Protein AF-A0A0N4XBH5-F1 (afdb_monomer_lite)

Secondary structure (DSSP, 8-state):
-EE-EEEES----EEE-TT--B-EESSTTS-SEEEE--TT--EEE--TT-B--TT---EEEES-TTS-HHHHHHHHHH-TTSEE-----TTSSB---S-HHHHHHHHTT-SEE-B-TT---EEE--HHHHHHHHTT-SEEESEEE--S---S----TT--EEE-SSTT-

pLDDT: mean 86.65, std 8.6, range [40.84, 96.25]

Radius of gyration: 18.82 Å; chains: 1; bounding box: 41×31×54 Å

Organism: Haemonchus placei (NCBI:txid6290)

Foldseek 3Di:
DEAQAAAEPDQDQEDADQPAAEFEYVDPPGAREAHEQHQNHAYYYDDLNYDYDPPDQNYAAYNHQNHDPVRLVSVCSSPVNHHRDDLDFPQAQAEEDDDLVVVLVRQFLRQEHEHHPPHAYEDEDALVSQCRNQVNHQEEEYHYDYPPYPDPDDDRPNHNYYHYNDPPD

Structure (mmCIF, N/CA/C/O backbone):
data_AF-A0A0N4XBH5-F1
#
_entry.id   AF-A0A0N4XBH5-F1
#
loop_
_atom_site.group_PDB
_atom_site.id
_atom_site.type_symbol
_atom_site.label_atom_id
_atom_site.label_alt_id
_atom_site.label_comp_id
_atom_site.label_asym_id
_atom_site.label_entity_id
_atom_site.label_seq_id
_atom_site.pdbx_PDB_ins_code
_atom_site.Cartn_x
_atom_site.Cartn_y
_atom_site.Cartn_z
_atom_site.occupancy
_atom_site.B_iso_or_equiv
_atom_site.auth_seq_id
_atom_site.auth_comp_id
_atom_site.auth_asym_id
_atom_site.auth_atom_id
_atom_site.pdbx_PDB_model_num
ATOM 1 N N . MET A 1 1 ? -19.775 2.457 18.362 1.00 87.19 1 MET A N 1
ATOM 2 C CA . MET A 1 1 ? -20.244 1.713 17.179 1.00 87.19 1 MET A CA 1
ATOM 3 C C . MET A 1 1 ? -19.940 0.236 17.369 1.00 87.19 1 MET A C 1
ATOM 5 O O . MET A 1 1 ? -18.844 -0.078 17.820 1.00 87.19 1 MET A O 1
ATOM 9 N N . GLN A 1 2 ? -20.891 -0.634 17.029 1.00 93.00 2 GLN A N 1
ATOM 10 C CA . GLN A 1 2 ? -20.674 -2.072 16.856 1.00 93.00 2 GLN A CA 1
ATOM 11 C C . GLN A 1 2 ? -20.868 -2.388 15.373 1.00 93.00 2 GLN A C 1
ATOM 13 O O . GLN A 1 2 ? -21.962 -2.174 14.855 1.00 93.00 2 GLN A O 1
ATOM 18 N N . ALA A 1 3 ? -19.812 -2.810 14.679 1.00 92.88 3 ALA A N 1
ATOM 19 C CA . ALA A 1 3 ? -19.851 -3.005 13.230 1.00 92.88 3 ALA A CA 1
ATOM 20 C C . ALA A 1 3 ? -18.786 -4.000 12.756 1.00 92.88 3 ALA A C 1
ATOM 22 O O . ALA A 1 3 ? -17.862 -4.325 13.495 1.00 92.88 3 ALA A O 1
ATOM 23 N N . CYS A 1 4 ? -18.940 -4.465 11.519 1.00 94.94 4 CYS A N 1
ATOM 24 C CA . CYS A 1 4 ? -17.918 -5.177 10.757 1.00 94.94 4 CYS A CA 1
ATOM 25 C C . CYS A 1 4 ? -17.876 -4.557 9.356 1.00 94.94 4 CYS A C 1
ATOM 27 O O . CYS A 1 4 ? -18.568 -5.009 8.444 1.00 94.94 4 CYS A O 1
ATOM 29 N N . ILE A 1 5 ? -17.152 -3.448 9.231 1.00 95.31 5 ILE A N 1
ATOM 30 C CA . ILE A 1 5 ? -17.014 -2.686 7.992 1.00 95.31 5 ILE A CA 1
ATOM 31 C C . ILE A 1 5 ? -15.974 -3.380 7.119 1.00 95.31 5 ILE A C 1
ATOM 33 O O . ILE A 1 5 ? -14.847 -3.586 7.559 1.00 95.31 5 ILE A O 1
ATOM 37 N N . LEU A 1 6 ? -16.350 -3.699 5.882 1.00 96.00 6 LEU A N 1
ATOM 38 C CA . LEU A 1 6 ? -15.468 -4.295 4.886 1.00 96.00 6 LEU A CA 1
ATOM 39 C C . LEU A 1 6 ? -15.348 -3.345 3.692 1.00 96.00 6 LEU A C 1
ATOM 41 O O . LEU A 1 6 ? -16.336 -3.086 3.006 1.00 96.00 6 LEU A O 1
ATOM 45 N N . ILE A 1 7 ? -14.145 -2.834 3.450 1.00 95.25 7 ILE A N 1
ATOM 46 C CA . ILE A 1 7 ? -13.816 -1.978 2.309 1.00 95.25 7 ILE A CA 1
ATOM 47 C C . ILE A 1 7 ? -12.711 -2.677 1.532 1.00 95.25 7 ILE A C 1
ATOM 49 O O . ILE A 1 7 ? -11.541 -2.625 1.909 1.00 95.25 7 ILE A O 1
ATOM 53 N N . THR A 1 8 ? -13.082 -3.378 0.464 1.00 93.75 8 THR A N 1
ATOM 54 C CA . THR A 1 8 ? -12.112 -4.136 -0.329 1.00 93.75 8 THR A CA 1
ATOM 55 C C . THR A 1 8 ? -12.290 -3.911 -1.812 1.00 93.75 8 THR A C 1
ATOM 57 O O . THR A 1 8 ? -13.425 -3.809 -2.274 1.00 93.75 8 THR A O 1
ATOM 60 N N . ASN A 1 9 ? -11.174 -3.841 -2.545 1.00 85.69 9 ASN A N 1
ATOM 61 C CA . ASN A 1 9 ? -11.161 -3.673 -4.003 1.00 85.69 9 ASN A CA 1
ATOM 62 C C . ASN A 1 9 ? -12.050 -2.506 -4.473 1.00 85.69 9 ASN A C 1
ATOM 64 O O . ASN A 1 9 ? -12.757 -2.616 -5.474 1.00 85.69 9 ASN A O 1
ATOM 68 N N . SER A 1 10 ? -12.082 -1.416 -3.703 1.00 88.62 10 SER A N 1
ATOM 69 C CA . SER A 1 10 ? -12.985 -0.293 -3.943 1.00 88.62 10 SER A CA 1
ATOM 70 C C . SER A 1 10 ? -12.257 0.920 -4.516 1.00 88.62 10 SER A C 1
ATOM 72 O O . SER A 1 10 ? -11.042 1.073 -4.386 1.00 88.62 10 SER A O 1
ATOM 74 N N . MET A 1 11 ? -13.042 1.824 -5.102 1.00 86.88 11 MET A N 1
ATOM 75 C CA . MET A 1 11 ? -12.580 3.125 -5.595 1.00 86.88 11 MET A CA 1
ATOM 76 C C . MET A 1 11 ? -12.664 4.221 -4.519 1.00 86.88 11 MET A C 1
ATOM 78 O O . MET A 1 11 ? -12.611 5.408 -4.838 1.00 86.88 11 MET A O 1
ATOM 82 N N . TYR A 1 12 ? -12.878 3.859 -3.248 1.00 92.69 12 TYR A N 1
ATOM 83 C CA . TYR A 1 12 ? -12.998 4.851 -2.187 1.00 92.69 12 TYR A CA 1
ATOM 84 C C . TYR A 1 12 ? -11.661 5.522 -1.902 1.00 92.69 12 TYR A C 1
ATOM 86 O O . TYR A 1 12 ? -10.627 4.874 -1.775 1.00 92.69 12 TYR A O 1
ATOM 94 N N . THR A 1 13 ? -11.719 6.839 -1.739 1.00 92.44 13 THR A N 1
ATOM 95 C CA . THR A 1 13 ? -10.554 7.665 -1.418 1.00 92.44 13 THR A CA 1
ATOM 96 C C . THR A 1 13 ? -10.434 7.952 0.072 1.00 92.44 13 THR A C 1
ATOM 98 O O . THR A 1 13 ? -9.345 8.257 0.557 1.00 92.44 13 THR A O 1
ATOM 101 N N . SER A 1 14 ? -11.530 7.818 0.828 1.00 95.75 14 SER A N 1
ATOM 102 C CA . SER A 1 14 ? -11.523 8.090 2.262 1.00 95.75 14 SER A CA 1
ATOM 103 C C . SER A 1 14 ? -12.521 7.266 3.069 1.00 95.75 14 SER A C 1
ATOM 105 O O . SER A 1 14 ? -13.681 7.147 2.675 1.00 95.75 14 SER A O 1
ATOM 107 N N . LEU A 1 15 ? -12.105 6.837 4.261 1.00 95.44 15 LEU A N 1
ATOM 108 C CA . LEU A 1 15 ? -12.982 6.473 5.374 1.00 95.44 15 LEU A CA 1
ATOM 109 C C . LEU A 1 15 ? -12.800 7.500 6.495 1.00 95.44 15 LEU A C 1
ATOM 111 O O . LEU A 1 15 ? -11.683 7.711 6.963 1.00 95.44 15 LEU A O 1
ATOM 115 N N . ARG A 1 16 ? -13.890 8.125 6.949 1.00 96.25 16 ARG A N 1
ATOM 116 C CA . ARG A 1 16 ? -13.839 9.131 8.017 1.00 96.25 16 ARG A CA 1
ATOM 117 C C . ARG A 1 16 ? -14.834 8.832 9.121 1.00 96.25 16 ARG A C 1
ATOM 119 O O . ARG A 1 16 ? -16.037 8.753 8.882 1.00 96.25 16 ARG A O 1
ATOM 126 N N . CYS A 1 17 ? -14.330 8.699 10.341 1.00 94.25 17 CYS A N 1
ATOM 127 C CA . CYS A 1 17 ? -15.125 8.488 11.545 1.00 94.25 17 CYS A CA 1
ATOM 128 C C . CYS A 1 17 ? -14.673 9.434 12.681 1.00 94.25 17 CYS A C 1
ATOM 130 O O . CYS A 1 17 ? -14.355 8.960 13.771 1.00 94.25 17 CYS A O 1
ATOM 132 N N . PRO A 1 18 ? -14.660 10.768 12.476 1.00 94.88 18 PRO A N 1
ATOM 133 C CA . PRO A 1 18 ? -13.985 11.735 13.360 1.00 94.88 18 PRO A CA 1
ATOM 134 C C . PRO A 1 18 ? -14.574 11.848 14.774 1.00 94.88 18 PRO A C 1
ATOM 136 O O . PRO A 1 18 ? -13.923 12.356 15.680 1.00 94.88 18 PRO A O 1
ATOM 139 N N . TYR A 1 19 ? -15.800 11.369 14.988 1.00 95.19 19 TYR A N 1
ATOM 140 C CA . TYR A 1 19 ? -16.483 11.412 16.288 1.00 95.19 19 TYR A CA 1
ATOM 141 C C . TYR A 1 19 ? -16.619 10.028 16.936 1.00 95.19 19 TYR A C 1
ATOM 143 O O . TYR A 1 19 ? -17.431 9.830 17.841 1.00 95.19 19 TYR A O 1
ATOM 151 N N . LEU A 1 20 ? -15.868 9.037 16.450 1.00 95.00 20 LEU A N 1
ATOM 152 C CA . LEU A 1 20 ? -15.956 7.671 16.945 1.00 95.00 20 LEU A CA 1
ATOM 153 C C . LEU A 1 20 ? -15.367 7.560 18.357 1.00 95.00 20 LEU A C 1
ATOM 155 O O . LEU A 1 20 ? -14.170 7.712 18.557 1.00 95.00 20 LEU A O 1
ATOM 159 N N . GLN A 1 21 ? -16.222 7.251 19.334 1.00 95.50 21 GLN A N 1
ATOM 160 C CA . GLN A 1 21 ? -15.815 7.110 20.741 1.00 95.50 21 GLN A CA 1
ATOM 161 C C . GLN A 1 21 ? -15.466 5.671 21.130 1.00 95.50 21 GLN A C 1
ATOM 163 O O . GLN A 1 21 ? -14.626 5.434 21.989 1.00 95.50 21 GLN A O 1
ATOM 168 N N . LYS A 1 22 ? -16.134 4.691 20.515 1.00 95.00 22 LYS A N 1
ATOM 169 C CA . LYS A 1 22 ? -15.954 3.265 20.799 1.00 95.00 22 LYS A CA 1
ATOM 170 C C . LYS A 1 22 ? -16.106 2.466 19.517 1.00 95.00 22 LYS A C 1
ATOM 172 O O . LYS A 1 22 ? -17.086 2.676 18.794 1.00 95.00 22 LYS A O 1
ATOM 177 N N . LEU A 1 23 ? -15.202 1.527 19.278 1.00 94.19 23 LEU A N 1
ATOM 178 C CA . LEU A 1 23 ? -15.236 0.607 18.149 1.00 94.19 23 LEU A CA 1
ATOM 179 C C . LEU A 1 23 ? -15.193 -0.821 18.683 1.00 94.19 23 LEU A C 1
ATOM 181 O O . LEU A 1 23 ? -14.216 -1.211 19.306 1.00 94.19 23 LEU A O 1
ATOM 185 N N . VAL A 1 24 ? -16.253 -1.590 18.450 1.00 93.94 24 VAL A N 1
ATOM 186 C CA . VAL A 1 24 ? -16.290 -3.018 18.784 1.00 93.94 24 VAL A CA 1
ATOM 187 C C . VAL A 1 24 ? -16.713 -3.834 17.563 1.00 93.94 24 VAL A C 1
ATOM 189 O O . VAL A 1 24 ? -17.579 -3.371 16.807 1.00 93.94 24 VAL A O 1
ATOM 192 N N . PRO A 1 25 ? -16.138 -5.031 17.357 1.00 94.25 25 PRO A N 1
ATOM 193 C CA . PRO A 1 25 ? -16.595 -5.943 16.322 1.00 94.25 25 PRO A CA 1
ATOM 194 C C . PRO A 1 25 ? -18.073 -6.286 16.451 1.00 94.25 25 PRO A C 1
ATOM 196 O O . PRO A 1 25 ? -18.612 -6.406 17.552 1.00 94.25 25 PRO A O 1
ATOM 199 N N . CYS A 1 26 ? -18.737 -6.499 15.318 1.00 94.06 26 CYS A N 1
ATOM 200 C CA . CYS A 1 26 ? -20.104 -7.006 15.319 1.00 94.06 26 CYS A CA 1
ATOM 201 C C . CYS A 1 26 ? -20.199 -8.453 15.831 1.00 94.06 26 CYS A C 1
ATOM 203 O O . CYS A 1 26 ? -21.263 -8.831 16.321 1.00 94.06 26 CYS A O 1
ATOM 205 N N . GLN A 1 27 ? -19.116 -9.239 15.727 1.00 91.38 27 GLN A N 1
ATOM 206 C CA . GLN A 1 27 ? -19.042 -10.657 16.097 1.00 91.38 27 GLN A CA 1
ATOM 207 C C . GLN A 1 27 ? -17.624 -11.038 16.579 1.00 91.38 27 GLN A C 1
ATOM 209 O O . GLN A 1 27 ? -16.654 -10.469 16.073 1.00 91.38 27 GLN A O 1
ATOM 214 N N . PRO A 1 28 ? -17.478 -12.008 17.507 1.00 88.38 28 PRO A N 1
ATOM 215 C CA . PRO A 1 28 ? -16.172 -12.500 17.953 1.00 88.38 28 PRO A CA 1
ATOM 216 C C . PRO A 1 28 ? -15.334 -13.078 16.808 1.00 88.38 28 PRO A C 1
ATOM 218 O O . PRO A 1 28 ? -15.860 -13.762 15.932 1.00 88.38 28 PRO A O 1
ATOM 221 N N . GLY A 1 29 ? -14.023 -12.828 16.832 1.00 86.50 29 GLY A N 1
ATOM 222 C CA . GLY A 1 29 ? -13.081 -13.343 15.830 1.00 86.50 29 GLY A CA 1
ATOM 223 C C . GLY A 1 29 ? -13.126 -12.633 14.473 1.00 86.50 29 GLY A C 1
ATOM 224 O O . GLY A 1 29 ? -12.375 -13.010 13.577 1.00 86.50 29 GLY A O 1
ATOM 225 N N . ARG A 1 30 ? -13.967 -11.604 14.313 1.00 91.94 30 ARG A N 1
ATOM 226 C CA . ARG A 1 30 ? -14.028 -10.772 13.108 1.00 91.94 30 ARG A CA 1
ATOM 227 C C . ARG A 1 30 ? -13.494 -9.368 13.410 1.00 91.94 30 ARG A C 1
ATOM 229 O O . ARG A 1 30 ? -13.836 -8.828 14.460 1.00 91.94 30 ARG A O 1
ATOM 236 N N . PRO A 1 31 ? -12.707 -8.743 12.521 1.00 94.56 31 PRO A N 1
ATOM 237 C CA . PRO A 1 31 ? -12.336 -7.345 12.693 1.00 94.56 31 PRO A CA 1
ATOM 238 C C . PRO A 1 31 ? -13.567 -6.435 12.594 1.00 94.56 31 PRO A C 1
ATOM 240 O O . PRO A 1 31 ? -14.526 -6.707 11.866 1.00 94.56 31 PRO A O 1
ATOM 243 N N . ALA A 1 32 ? -13.533 -5.323 13.323 1.00 95.75 32 ALA A N 1
ATOM 244 C CA . ALA A 1 32 ? -14.553 -4.289 13.227 1.00 95.75 32 ALA A CA 1
ATOM 245 C C . ALA A 1 32 ? -14.407 -3.465 11.940 1.00 95.75 32 ALA A C 1
ATOM 247 O O . ALA A 1 32 ? -15.407 -2.998 11.390 1.00 95.75 32 ALA A O 1
ATOM 248 N N . ILE A 1 33 ? -13.171 -3.281 11.470 1.00 95.94 33 ILE A N 1
ATOM 249 C CA . ILE A 1 33 ? -12.835 -2.582 10.230 1.00 95.94 33 ILE A CA 1
ATOM 250 C C . ILE A 1 33 ? -11.800 -3.412 9.474 1.00 95.94 33 ILE A C 1
ATOM 252 O O . ILE A 1 33 ? -10.747 -3.733 10.013 1.00 95.94 33 ILE A O 1
ATOM 256 N N . GLU A 1 34 ? -12.087 -3.720 8.218 1.00 96.12 34 GLU A N 1
ATOM 257 C CA . GLU A 1 34 ? -11.183 -4.415 7.310 1.00 96.12 34 GLU A CA 1
ATOM 258 C C . GLU A 1 34 ? -11.101 -3.627 6.002 1.00 96.12 34 GLU A C 1
ATOM 260 O O . GLU A 1 34 ? -12.097 -3.453 5.297 1.00 96.12 34 GLU A O 1
ATOM 265 N N . ILE A 1 35 ? -9.914 -3.098 5.714 1.00 94.88 35 ILE A N 1
ATOM 266 C CA . ILE A 1 35 ? -9.638 -2.246 4.562 1.00 94.88 35 ILE A CA 1
ATOM 267 C C . ILE A 1 35 ? -8.510 -2.890 3.772 1.00 94.88 35 ILE A C 1
ATOM 269 O O . ILE A 1 35 ? -7.341 -2.784 4.142 1.00 94.88 35 ILE A O 1
ATOM 273 N N . ILE A 1 36 ? -8.857 -3.572 2.685 1.00 91.69 36 ILE A N 1
ATOM 274 C CA . ILE A 1 36 ? -7.889 -4.362 1.925 1.00 91.69 36 ILE A CA 1
ATOM 275 C C . ILE A 1 36 ? -7.921 -3.980 0.456 1.00 91.69 36 ILE A C 1
ATOM 277 O O . ILE A 1 36 ? -8.965 -4.057 -0.182 1.00 91.69 36 ILE A O 1
ATOM 281 N N . ASN A 1 37 ? -6.758 -3.673 -0.112 1.00 85.50 37 ASN A N 1
ATOM 282 C CA . ASN A 1 37 ? -6.603 -3.526 -1.558 1.00 85.50 37 ASN A CA 1
ATOM 283 C C . ASN A 1 37 ? -7.448 -2.392 -2.166 1.00 85.50 37 ASN A C 1
ATOM 285 O O . ASN A 1 37 ? -8.192 -2.601 -3.123 1.00 85.50 37 ASN A O 1
ATOM 289 N N . ASN A 1 38 ? -7.373 -1.194 -1.585 1.00 86.88 38 ASN A N 1
ATOM 290 C CA . ASN A 1 38 ? -8.033 -0.001 -2.116 1.00 86.88 38 ASN A CA 1
ATOM 291 C C . ASN A 1 38 ? -6.958 0.959 -2.640 1.00 86.88 38 ASN A C 1
ATOM 293 O O . ASN A 1 38 ? -6.379 1.708 -1.847 1.00 86.88 38 ASN A O 1
ATOM 297 N N . PRO A 1 39 ? -6.652 0.931 -3.950 1.00 77.88 39 PRO A N 1
ATOM 298 C CA . PRO A 1 39 ? -5.500 1.643 -4.496 1.00 77.88 39 PRO A CA 1
ATOM 299 C C . PRO A 1 39 ? -5.633 3.161 -4.361 1.00 77.88 39 PRO A C 1
ATOM 301 O O . PRO A 1 39 ? -4.639 3.830 -4.143 1.00 77.88 39 PRO A O 1
ATOM 304 N N . TYR A 1 40 ? -6.849 3.710 -4.380 1.00 83.94 40 TYR A N 1
ATOM 305 C CA . TYR A 1 40 ? -7.077 5.159 -4.293 1.00 83.94 40 TYR A CA 1
ATOM 306 C C . TYR A 1 40 ? -7.276 5.684 -2.866 1.00 83.94 40 TYR A C 1
ATOM 308 O O . TYR A 1 40 ? -7.513 6.881 -2.679 1.00 83.94 40 TYR A O 1
ATOM 316 N N . LEU A 1 41 ? -7.228 4.811 -1.856 1.00 90.06 41 LEU A N 1
ATOM 317 C CA . LEU A 1 41 ? -7.510 5.189 -0.477 1.00 90.06 41 LEU A CA 1
ATOM 318 C C . LEU A 1 41 ? -6.333 5.962 0.118 1.00 90.06 41 LEU A C 1
ATOM 320 O O . LEU A 1 41 ? -5.295 5.391 0.435 1.00 90.06 41 LEU A O 1
ATOM 324 N N . THR A 1 42 ? -6.535 7.257 0.329 1.00 88.94 42 THR A N 1
ATOM 325 C CA . THR A 1 42 ? -5.519 8.163 0.877 1.00 88.94 42 THR A CA 1
ATOM 326 C C . THR A 1 42 ? -5.807 8.560 2.316 1.00 88.94 42 THR A C 1
ATOM 328 O O . THR A 1 42 ? -4.902 9.005 3.017 1.00 88.94 42 THR A O 1
ATOM 331 N N . ILE A 1 43 ? -7.056 8.412 2.778 1.00 93.50 43 ILE A N 1
ATOM 332 C CA . ILE A 1 43 ? -7.496 8.898 4.089 1.00 93.50 43 ILE A CA 1
ATOM 333 C C . ILE A 1 43 ? -8.219 7.799 4.865 1.00 93.50 43 ILE A C 1
ATOM 335 O O . ILE A 1 43 ? -9.251 7.286 4.438 1.00 93.50 43 ILE A O 1
ATOM 339 N N . VAL A 1 44 ? -7.722 7.505 6.062 1.00 95.06 44 VAL A N 1
ATOM 340 C CA . VAL A 1 44 ? -8.437 6.726 7.076 1.00 95.06 44 VAL A CA 1
ATOM 341 C C . VAL A 1 44 ? -8.363 7.509 8.379 1.00 95.06 44 VAL A C 1
ATOM 343 O O . VAL A 1 44 ? -7.306 7.626 8.988 1.00 95.06 44 VAL A O 1
ATOM 346 N N . GLU A 1 45 ? -9.488 8.093 8.776 1.00 95.44 45 GLU A N 1
ATOM 347 C CA . GLU A 1 45 ? -9.573 8.984 9.929 1.00 95.44 45 GLU A CA 1
ATOM 348 C C . GLU A 1 45 ? -10.350 8.308 11.061 1.00 95.44 45 GLU A C 1
ATOM 350 O O . GLU A 1 45 ? -11.579 8.179 11.012 1.00 95.44 45 GLU A O 1
ATOM 355 N N . ILE A 1 46 ? -9.608 7.887 12.085 1.00 94.62 46 ILE A N 1
ATOM 356 C CA . ILE A 1 46 ? -10.123 7.334 13.338 1.00 94.62 46 ILE A CA 1
ATOM 357 C C . ILE A 1 46 ? -9.463 8.111 14.489 1.00 94.62 46 ILE A C 1
ATOM 359 O O . ILE A 1 46 ? -8.235 8.198 14.520 1.00 94.62 46 ILE A O 1
ATOM 363 N N . PRO A 1 47 ? -10.234 8.681 15.434 1.00 94.19 47 PRO A N 1
ATOM 364 C CA . PRO A 1 47 ? -9.677 9.397 16.576 1.00 94.19 47 PRO A CA 1
ATOM 365 C C . PRO A 1 47 ? -8.773 8.500 17.419 1.00 94.19 47 PRO A C 1
ATOM 367 O O . PRO A 1 47 ? -9.156 7.384 17.762 1.00 94.19 47 PRO A O 1
ATOM 370 N N . THR A 1 48 ? -7.623 9.014 17.853 1.00 92.19 48 THR A N 1
ATOM 371 C CA . THR A 1 48 ? -6.714 8.314 18.783 1.00 92.19 48 THR A CA 1
ATOM 372 C C . THR A 1 48 ? -7.330 8.058 20.159 1.00 92.19 48 THR A C 1
ATOM 374 O O . THR A 1 48 ? -6.834 7.234 20.918 1.00 92.19 48 THR A O 1
ATOM 377 N N . THR A 1 49 ? -8.431 8.740 20.478 1.00 93.75 49 THR A N 1
ATOM 378 C CA . THR A 1 49 ? -9.201 8.583 21.717 1.00 93.75 49 THR A CA 1
ATOM 379 C C . THR A 1 49 ? -10.255 7.478 21.650 1.00 93.75 49 THR A C 1
ATOM 381 O O . THR A 1 49 ? -10.958 7.256 22.638 1.00 93.75 49 THR A O 1
ATOM 384 N N . VAL A 1 50 ? -10.408 6.797 20.507 1.00 95.06 50 VAL A N 1
ATOM 385 C CA . VAL A 1 50 ? -11.394 5.725 20.368 1.00 95.06 50 VAL A CA 1
ATOM 386 C C . VAL A 1 50 ? -11.070 4.569 21.315 1.00 95.06 50 VAL A C 1
ATOM 388 O O . VAL A 1 50 ? -9.942 4.092 21.403 1.00 95.06 50 VAL A O 1
ATOM 391 N N . VAL A 1 51 ? -12.089 4.076 22.011 1.00 94.06 51 VAL A N 1
ATOM 392 C CA . VAL A 1 51 ? -11.967 2.895 22.864 1.00 94.06 51 VAL A CA 1
ATOM 393 C C . VAL A 1 51 ? -12.148 1.636 22.018 1.00 94.06 51 VAL A C 1
ATOM 395 O O . VAL A 1 51 ? -13.215 1.432 21.429 1.00 94.06 51 VAL A O 1
ATOM 398 N N . ILE A 1 52 ? -11.127 0.779 22.005 1.00 92.38 52 ILE A N 1
ATOM 399 C CA . ILE A 1 52 ? -11.140 -0.546 21.369 1.00 92.38 52 ILE A CA 1
ATOM 400 C C . ILE A 1 52 ? -11.007 -1.670 22.411 1.00 92.38 52 ILE A C 1
ATOM 402 O O . ILE A 1 52 ? -10.435 -1.445 23.481 1.00 92.38 52 ILE A O 1
ATOM 406 N N . PRO A 1 53 ? -11.524 -2.879 22.129 1.00 88.94 53 PRO A N 1
ATOM 407 C CA . PRO A 1 53 ? -11.222 -4.072 22.909 1.00 88.94 53 PRO A CA 1
ATOM 408 C C . PRO A 1 53 ? -9.713 -4.310 23.020 1.00 88.94 53 PRO A C 1
ATOM 410 O O . PRO A 1 53 ? -8.972 -4.193 22.044 1.00 88.94 53 PRO A O 1
ATOM 413 N N . VAL A 1 54 ? -9.258 -4.640 24.228 1.00 81.88 54 VAL A N 1
ATOM 414 C CA . VAL A 1 54 ? -7.842 -4.901 24.505 1.00 81.88 54 VAL A CA 1
ATOM 415 C C . VAL A 1 54 ? -7.470 -6.281 23.962 1.00 81.88 54 VAL A C 1
ATOM 417 O O . VAL A 1 54 ? -8.230 -7.229 24.127 1.00 81.88 54 VAL A O 1
ATOM 420 N N . ASN A 1 55 ? -6.279 -6.402 23.369 1.00 79.12 55 ASN A N 1
ATOM 421 C CA . ASN A 1 55 ? -5.728 -7.654 22.827 1.00 79.12 55 ASN A CA 1
ATOM 422 C C . ASN A 1 55 ? -6.539 -8.293 21.685 1.00 79.12 55 ASN A C 1
ATOM 424 O O . ASN A 1 55 ? -6.385 -9.484 21.421 1.00 79.12 55 ASN A O 1
ATOM 428 N N . GLU A 1 56 ? -7.368 -7.522 20.983 1.00 83.12 56 GLU A N 1
ATOM 429 C CA . GLU A 1 56 ? -8.105 -7.998 19.813 1.00 83.12 56 GLU A CA 1
ATOM 430 C C . GLU A 1 56 ? -7.634 -7.288 18.541 1.00 83.12 56 GLU A C 1
ATOM 432 O O . GLU A 1 56 ? -7.451 -6.069 18.512 1.00 83.12 56 GLU A O 1
ATOM 437 N N . ASN A 1 57 ? -7.478 -8.054 17.460 1.00 88.31 57 ASN A N 1
ATOM 438 C CA . ASN A 1 57 ? -7.208 -7.514 16.131 1.00 88.31 57 ASN A CA 1
ATOM 439 C C . ASN A 1 57 ? -8.510 -6.970 15.520 1.00 88.31 57 ASN A C 1
ATOM 441 O O . ASN A 1 57 ? -9.206 -7.659 14.774 1.00 88.31 57 ASN A O 1
ATOM 445 N N . VAL A 1 58 ? -8.880 -5.747 15.900 1.00 93.25 58 VAL A N 1
ATOM 446 C CA . VAL A 1 58 ? -10.160 -5.128 15.512 1.00 93.25 58 VAL A CA 1
ATOM 447 C C . VAL A 1 58 ? -10.091 -4.293 14.234 1.00 93.25 58 VAL A C 1
ATOM 449 O O . VAL A 1 58 ? -11.136 -3.954 13.679 1.00 93.25 58 VAL A O 1
ATOM 452 N N . ILE A 1 59 ? -8.891 -3.962 13.762 1.00 94.56 59 ILE A N 1
ATOM 453 C CA . ILE A 1 59 ? -8.647 -3.197 12.539 1.00 94.56 59 ILE A CA 1
ATOM 454 C C . ILE A 1 59 ? -7.642 -3.976 11.692 1.00 94.56 59 ILE A C 1
ATOM 456 O O . ILE A 1 59 ? -6.549 -4.279 12.157 1.00 94.56 59 ILE A O 1
ATOM 460 N N . ILE A 1 60 ? -7.994 -4.264 10.444 1.00 94.94 60 ILE A N 1
ATOM 461 C CA . ILE A 1 60 ? -7.078 -4.827 9.451 1.00 94.94 60 ILE A CA 1
ATOM 462 C C . ILE A 1 60 ? -6.946 -3.832 8.307 1.00 94.94 60 ILE A C 1
ATOM 464 O O . ILE A 1 60 ? -7.949 -3.407 7.731 1.00 94.94 60 ILE A O 1
ATOM 468 N N . ILE A 1 61 ? -5.713 -3.451 7.986 1.00 92.81 61 ILE A N 1
ATOM 469 C CA . ILE A 1 61 ? -5.390 -2.560 6.872 1.00 92.81 61 ILE A CA 1
ATOM 470 C C . ILE A 1 61 ? -4.234 -3.175 6.106 1.00 92.81 61 ILE A C 1
ATOM 472 O O . ILE A 1 61 ? -3.131 -3.295 6.631 1.00 92.81 61 ILE A O 1
ATOM 476 N N . ASP A 1 62 ? -4.496 -3.541 4.858 1.00 88.12 62 ASP A N 1
ATOM 477 C CA . ASP A 1 62 ? -3.519 -4.200 3.998 1.00 88.12 62 ASP A CA 1
ATOM 478 C C . ASP A 1 62 ? -3.702 -3.772 2.533 1.00 88.12 62 ASP A C 1
ATOM 480 O O . ASP A 1 62 ? -4.794 -3.417 2.092 1.00 88.12 62 ASP A O 1
ATOM 484 N N . ARG A 1 63 ? -2.625 -3.786 1.751 1.00 82.06 63 ARG A N 1
ATOM 485 C CA . ARG A 1 63 ? -2.606 -3.470 0.312 1.00 82.06 63 ARG A CA 1
ATOM 486 C C . ARG A 1 63 ? -3.249 -2.124 -0.075 1.00 82.06 63 ARG A C 1
ATOM 488 O O . ARG A 1 63 ? -3.748 -1.975 -1.183 1.00 82.06 63 ARG A O 1
ATOM 495 N N . ASN A 1 64 ? -3.237 -1.121 0.803 1.00 84.25 64 ASN A N 1
ATOM 496 C CA . ASN A 1 64 ? -3.707 0.235 0.478 1.00 84.25 64 ASN A CA 1
ATOM 497 C C . ASN A 1 64 ? -2.506 1.117 0.124 1.00 84.25 64 ASN A C 1
ATOM 499 O O . ASN A 1 64 ? -1.923 1.756 0.995 1.00 84.25 64 ASN A O 1
ATOM 503 N N . ALA A 1 65 ? -2.114 1.077 -1.150 1.00 76.25 65 ALA A N 1
ATOM 504 C CA . ALA A 1 65 ? -0.903 1.704 -1.676 1.00 76.25 65 ALA A CA 1
ATOM 505 C C . ALA A 1 65 ? -0.799 3.201 -1.326 1.00 76.25 65 ALA A C 1
ATOM 507 O O . ALA A 1 65 ? 0.184 3.647 -0.742 1.00 76.25 65 ALA A O 1
ATOM 508 N N . GLN A 1 66 ? -1.845 3.975 -1.603 1.00 79.44 66 GLN A N 1
ATOM 509 C CA . GLN A 1 66 ? -1.821 5.430 -1.425 1.00 79.44 66 GLN A CA 1
ATOM 510 C C . GLN A 1 66 ? -2.026 5.887 0.032 1.00 79.44 66 GLN A C 1
ATOM 512 O O . GLN A 1 66 ? -2.081 7.089 0.312 1.00 79.44 66 GLN A O 1
ATOM 517 N N . LEU A 1 67 ? -2.133 4.956 0.987 1.00 85.44 67 LEU A N 1
ATOM 518 C CA . LEU A 1 67 ? -2.292 5.304 2.391 1.00 85.44 67 LEU A CA 1
ATOM 519 C C . LEU A 1 67 ? -0.941 5.729 2.973 1.00 85.44 67 LEU A C 1
ATOM 521 O O . LEU A 1 67 ? -0.020 4.926 3.113 1.00 85.44 67 LEU A O 1
ATOM 525 N N . SER A 1 68 ? -0.827 7.009 3.330 1.00 83.75 68 SER A N 1
ATOM 526 C CA . SER A 1 68 ? 0.436 7.555 3.835 1.00 83.75 68 SER A CA 1
ATOM 527 C C . SER A 1 68 ? 0.917 6.854 5.113 1.00 83.75 68 SER A C 1
ATOM 529 O O . SER A 1 68 ? 0.125 6.479 5.985 1.00 83.75 68 SER A O 1
ATOM 531 N N . SER A 1 69 ? 2.239 6.770 5.276 1.00 82.38 69 SER A N 1
ATOM 532 C CA . SER A 1 69 ? 2.874 6.216 6.478 1.00 82.38 69 SER A CA 1
ATOM 533 C C . SER A 1 69 ? 2.461 6.947 7.760 1.00 82.38 69 SER A C 1
ATOM 535 O O . SER A 1 69 ? 2.347 6.318 8.808 1.00 82.38 69 SER A O 1
ATOM 537 N N . MET A 1 70 ? 2.172 8.251 7.678 1.00 85.88 70 MET A N 1
ATOM 538 C CA . MET A 1 70 ? 1.657 9.044 8.798 1.00 85.88 70 MET A CA 1
ATOM 539 C C . MET A 1 70 ? 0.307 8.511 9.293 1.00 85.88 70 MET A C 1
ATOM 541 O O . MET A 1 70 ? 0.115 8.345 10.495 1.00 85.88 70 MET A O 1
ATOM 545 N N . ILE A 1 71 ? -0.615 8.205 8.377 1.00 90.38 71 ILE A N 1
ATOM 546 C CA . ILE A 1 71 ? -1.929 7.656 8.735 1.00 90.38 71 ILE A CA 1
ATOM 547 C C . ILE A 1 71 ? -1.774 6.239 9.285 1.00 90.38 71 ILE A C 1
ATOM 549 O O . ILE A 1 71 ? -2.365 5.913 10.312 1.00 90.38 71 ILE A O 1
ATOM 553 N N . VAL A 1 72 ? -0.932 5.411 8.660 1.00 89.44 72 VAL A N 1
ATOM 554 C CA . VAL A 1 72 ? -0.633 4.062 9.163 1.00 89.44 72 VAL A CA 1
ATOM 555 C C . VAL A 1 72 ? -0.106 4.115 10.603 1.00 89.44 72 VAL A C 1
ATOM 557 O O . VAL A 1 72 ? -0.608 3.390 11.459 1.00 89.44 72 VAL A O 1
ATOM 560 N N . GLN A 1 73 ? 0.827 5.022 10.904 1.00 89.75 73 GLN A N 1
ATOM 561 C CA . GLN A 1 73 ? 1.356 5.214 12.258 1.00 89.75 73 GLN A CA 1
ATOM 562 C C . GLN A 1 73 ? 0.285 5.684 13.250 1.00 89.75 73 GLN A C 1
ATOM 564 O O . GLN A 1 73 ? 0.230 5.180 14.370 1.00 89.75 73 GLN A O 1
ATOM 569 N N . GLN A 1 74 ? -0.595 6.608 12.856 1.00 91.94 74 GLN A N 1
ATOM 570 C CA . GLN A 1 74 ? -1.715 7.040 13.703 1.00 91.94 74 GLN A CA 1
ATOM 571 C C . GLN A 1 74 ? -2.663 5.879 14.028 1.00 91.94 74 GLN A C 1
ATOM 573 O O . GLN A 1 74 ? -3.102 5.728 15.166 1.00 91.94 74 GLN A O 1
ATOM 578 N N . LEU A 1 75 ? -2.948 5.016 13.054 1.00 92.38 75 LEU A N 1
ATOM 579 C CA . LEU A 1 75 ? -3.819 3.858 13.258 1.00 92.38 75 LEU A CA 1
ATOM 580 C C . LEU A 1 75 ? -3.140 2.772 14.103 1.00 92.38 75 LEU A C 1
ATOM 582 O O . LEU A 1 75 ? -3.802 2.130 14.915 1.00 92.38 75 LEU A O 1
ATOM 586 N N . GLN A 1 76 ? -1.820 2.620 13.993 1.00 91.62 76 GLN A N 1
ATOM 587 C CA . GLN A 1 76 ? -1.030 1.775 14.893 1.00 91.62 76 GLN A CA 1
ATOM 588 C C . GLN A 1 76 ? -1.014 2.316 16.332 1.00 91.62 76 GLN A C 1
ATOM 590 O O . GLN A 1 76 ? -1.011 1.527 17.271 1.00 91.62 76 GLN A O 1
ATOM 595 N N . GLN A 1 77 ? -1.064 3.637 16.540 1.00 91.38 77 GLN A N 1
ATOM 596 C CA . GLN A 1 77 ? -1.237 4.211 17.884 1.00 91.38 77 GLN A CA 1
ATOM 597 C C . GLN A 1 77 ? -2.619 3.899 18.467 1.00 91.38 77 GLN A C 1
ATOM 599 O O . GLN A 1 77 ? -2.732 3.632 19.661 1.00 91.38 77 GLN A O 1
ATOM 604 N N . VAL A 1 78 ? -3.658 3.913 17.627 1.00 91.94 78 VAL A N 1
ATOM 605 C CA . VAL A 1 78 ? -5.025 3.544 18.022 1.00 91.94 78 VAL A CA 1
ATOM 606 C C . VAL A 1 78 ? -5.097 2.065 18.403 1.00 91.94 78 VAL A C 1
ATOM 608 O O . VAL A 1 78 ? -5.683 1.723 19.427 1.00 91.94 78 VAL A O 1
ATOM 611 N N . CYS A 1 79 ? -4.508 1.186 17.589 1.00 90.88 79 CYS A N 1
ATOM 612 C CA . CYS A 1 79 ? -4.505 -0.253 17.818 1.00 90.88 79 CYS A CA 1
ATOM 613 C C . CYS A 1 79 ? -3.108 -0.862 17.603 1.00 90.88 79 CYS A C 1
ATOM 615 O O . CYS A 1 79 ? -2.810 -1.357 16.513 1.00 90.88 79 CYS A O 1
ATOM 617 N N . PRO A 1 80 ? -2.261 -0.901 18.648 1.00 89.56 80 PRO A N 1
ATOM 618 C CA . PRO A 1 80 ? -0.889 -1.407 18.534 1.00 89.56 80 PRO A CA 1
ATOM 619 C C . PRO A 1 80 ? -0.783 -2.893 18.171 1.00 89.56 80 PRO A C 1
ATOM 621 O O . PRO A 1 80 ? 0.233 -3.327 17.639 1.00 89.56 80 PRO A O 1
ATOM 624 N N . MET A 1 81 ? -1.825 -3.677 18.467 1.00 87.56 81 MET A N 1
ATOM 625 C CA . MET A 1 81 ? -1.878 -5.124 18.211 1.00 87.56 81 MET A CA 1
ATOM 626 C C . MET A 1 81 ? -2.603 -5.481 16.904 1.00 87.56 81 MET A C 1
ATOM 628 O O . MET A 1 81 ? -2.769 -6.661 16.599 1.00 87.56 81 MET A O 1
ATOM 632 N N . CYS A 1 82 ? -3.073 -4.482 16.155 1.00 91.44 82 CYS A N 1
ATOM 633 C CA . CYS A 1 82 ? -3.808 -4.694 14.917 1.00 91.44 82 CYS A CA 1
ATOM 634 C C . CYS A 1 82 ? -2.883 -4.965 13.724 1.00 91.44 82 CYS A C 1
ATOM 636 O O . CYS A 1 82 ? -1.747 -4.494 13.667 1.00 91.44 82 CYS A O 1
ATOM 638 N N . GLN A 1 83 ? -3.400 -5.684 12.728 1.00 92.19 83 GLN A N 1
ATOM 639 C CA . GLN A 1 83 ? -2.698 -5.941 11.469 1.00 92.19 83 GLN A CA 1
ATOM 640 C C . GLN A 1 83 ? -2.830 -4.736 10.537 1.00 92.19 83 GLN A C 1
ATOM 642 O O . GLN A 1 83 ? -3.756 -4.645 9.733 1.00 92.19 83 GLN A O 1
ATOM 647 N N . ILE A 1 84 ? -1.911 -3.786 10.676 1.00 90.75 84 ILE A N 1
ATOM 648 C CA . ILE A 1 84 ? -1.879 -2.563 9.873 1.00 90.75 84 ILE A CA 1
ATOM 649 C C . ILE A 1 84 ? -0.544 -2.531 9.133 1.00 90.75 84 ILE A C 1
ATOM 651 O O . ILE A 1 84 ? 0.488 -2.168 9.706 1.00 90.75 84 ILE A O 1
ATOM 655 N N . GLU A 1 85 ? -0.572 -2.938 7.866 1.00 81.44 85 GLU A N 1
ATOM 656 C CA . GLU A 1 85 ? 0.601 -2.974 7.001 1.00 81.44 85 GLU A CA 1
ATOM 657 C C . GLU A 1 85 ? 0.849 -1.623 6.329 1.00 81.44 85 GLU A C 1
ATOM 659 O O . GLU A 1 85 ? -0.052 -0.981 5.780 1.00 81.44 85 GLU A O 1
ATOM 664 N N . ASN A 1 86 ? 2.111 -1.197 6.356 1.00 68.50 86 ASN A N 1
ATOM 665 C CA . ASN A 1 86 ? 2.563 0.006 5.681 1.00 68.50 86 ASN A CA 1
ATOM 666 C C . ASN A 1 86 ? 3.087 -0.361 4.289 1.00 68.50 86 ASN A C 1
ATOM 668 O O . ASN A 1 86 ? 4.200 -0.867 4.168 1.00 68.50 86 ASN A O 1
ATOM 672 N N . ASN A 1 87 ? 2.311 -0.072 3.243 1.00 66.19 87 ASN A N 1
ATOM 673 C CA . ASN A 1 87 ? 2.749 -0.237 1.852 1.00 66.19 87 ASN A CA 1
ATOM 674 C C . ASN A 1 87 ? 3.482 1.001 1.312 1.00 66.19 87 ASN A C 1
ATOM 676 O O . ASN A 1 87 ? 3.566 1.194 0.101 1.00 66.19 87 ASN A O 1
ATOM 680 N N . PHE A 1 88 ? 4.021 1.840 2.205 1.00 68.62 88 PHE A N 1
ATOM 681 C CA . PHE A 1 88 ? 4.850 2.979 1.836 1.00 68.62 88 PHE A CA 1
ATOM 682 C C . PHE A 1 88 ? 5.972 2.550 0.894 1.00 68.62 88 PHE A C 1
ATOM 684 O O . PHE A 1 88 ? 6.723 1.614 1.179 1.00 68.62 88 PHE A O 1
ATOM 691 N N . SER A 1 89 ? 6.111 3.285 -0.204 1.00 78.81 89 SER A N 1
ATOM 692 C CA . SER A 1 89 ? 7.210 3.102 -1.130 1.00 78.81 89 SER A CA 1
ATOM 693 C C . SER A 1 89 ? 8.040 4.365 -1.252 1.00 78.81 89 SER A C 1
ATOM 695 O O . SER A 1 89 ? 7.518 5.462 -1.394 1.00 78.81 89 SER A O 1
ATOM 697 N N . ILE A 1 90 ? 9.357 4.189 -1.299 1.00 81.69 90 ILE A N 1
ATOM 698 C CA . ILE A 1 90 ? 10.296 5.257 -1.667 1.00 81.69 90 ILE A CA 1
ATOM 699 C C . ILE A 1 90 ? 10.293 5.565 -3.175 1.00 81.69 90 ILE A C 1
ATOM 701 O O . ILE A 1 90 ? 11.023 6.452 -3.618 1.00 81.69 90 ILE A O 1
ATOM 705 N N . CYS A 1 91 ? 9.532 4.796 -3.956 1.00 89.56 91 CYS A N 1
ATOM 706 C CA . CYS A 1 91 ? 9.411 4.910 -5.404 1.00 89.56 91 CYS A CA 1
ATOM 707 C C . CYS A 1 91 ? 8.038 5.434 -5.843 1.00 89.56 91 CYS A C 1
ATOM 709 O O . CYS A 1 91 ? 7.668 5.302 -7.006 1.00 89.56 91 CYS A O 1
ATOM 711 N N . SER A 1 92 ? 7.307 6.077 -4.930 1.00 85.56 92 SER A N 1
ATOM 712 C CA . SER A 1 92 ? 6.162 6.925 -5.261 1.00 85.56 92 SER A CA 1
ATOM 713 C C . SER A 1 92 ? 6.612 8.334 -5.659 1.00 85.56 92 SER A C 1
ATOM 715 O O . SER A 1 92 ? 7.543 8.869 -5.057 1.00 85.56 92 SER A O 1
ATOM 717 N N . GLU A 1 93 ? 5.910 8.957 -6.607 1.00 84.69 93 GLU A N 1
ATOM 718 C CA . GLU A 1 93 ? 6.134 10.351 -7.033 1.00 84.69 93 GLU A CA 1
ATOM 719 C C . GLU A 1 93 ? 7.585 10.654 -7.452 1.00 84.69 93 GLU A C 1
ATOM 721 O O . GLU A 1 93 ? 8.154 11.709 -7.151 1.00 84.69 93 GLU A O 1
ATOM 726 N N . LEU A 1 94 ? 8.204 9.714 -8.162 1.00 88.38 94 LEU A N 1
ATOM 727 C CA . LEU A 1 94 ? 9.552 9.857 -8.688 1.00 88.38 94 LEU A CA 1
ATOM 728 C C . LEU A 1 94 ? 9.653 11.007 -9.697 1.00 88.38 94 LEU A C 1
ATOM 730 O O . LEU A 1 94 ? 8.728 11.318 -10.449 1.00 88.38 94 LEU A O 1
ATOM 734 N N . GLU A 1 95 ? 10.828 11.620 -9.740 1.00 89.31 95 GLU A N 1
ATOM 735 C CA . GLU A 1 95 ? 11.219 12.513 -10.829 1.00 89.31 95 GLU A CA 1
ATOM 736 C C . GLU A 1 95 ? 11.743 11.699 -12.021 1.00 89.31 95 GLU A C 1
ATOM 738 O O . GLU A 1 95 ? 11.820 10.468 -11.963 1.00 89.31 95 GLU A O 1
ATOM 743 N N . ALA A 1 96 ? 12.097 12.379 -13.114 1.00 86.62 96 ALA A N 1
ATOM 744 C CA . ALA A 1 96 ? 12.670 11.723 -14.285 1.00 86.62 96 ALA A CA 1
ATOM 745 C C . ALA A 1 96 ? 13.912 10.893 -13.905 1.00 86.62 96 ALA A C 1
ATOM 747 O O . ALA A 1 96 ? 14.763 11.326 -13.123 1.00 86.62 96 ALA A O 1
ATOM 748 N N . ILE A 1 97 ? 14.016 9.692 -14.470 1.00 86.69 97 ILE A N 1
ATOM 749 C CA . ILE A 1 97 ? 15.115 8.765 -14.188 1.00 86.69 97 ILE A CA 1
ATOM 750 C C . ILE A 1 97 ? 16.230 9.002 -15.199 1.00 86.69 97 ILE A C 1
ATOM 752 O O . ILE A 1 97 ? 16.006 8.936 -16.405 1.00 86.69 97 ILE A O 1
ATOM 756 N N . GLY A 1 98 ? 17.447 9.217 -14.696 1.00 80.69 98 GLY A N 1
ATOM 757 C CA . GLY A 1 98 ? 18.646 9.305 -15.531 1.00 80.69 98 GLY A CA 1
ATOM 758 C C . GLY A 1 98 ? 19.244 7.942 -15.893 1.00 80.69 98 GLY A C 1
ATOM 759 O O . GLY A 1 98 ? 19.574 7.710 -17.051 1.00 80.69 98 GLY A O 1
ATOM 760 N N . ASP A 1 99 ? 19.368 7.037 -14.916 1.00 90.06 99 ASP A N 1
ATOM 761 C CA . ASP A 1 99 ? 19.975 5.713 -15.094 1.00 90.06 99 ASP A CA 1
ATOM 762 C C . ASP A 1 99 ? 19.018 4.586 -14.683 1.00 90.06 99 ASP A C 1
ATOM 764 O O . ASP A 1 99 ? 18.557 4.510 -13.540 1.00 90.06 99 ASP A O 1
ATOM 768 N N . VAL A 1 100 ? 18.742 3.690 -15.633 1.00 89.12 100 VAL A N 1
ATOM 769 C CA . VAL A 1 100 ? 17.819 2.559 -15.468 1.00 89.12 100 VAL A CA 1
ATOM 770 C C . VAL A 1 100 ? 18.349 1.559 -14.443 1.00 89.12 100 VAL A C 1
ATOM 772 O O . VAL A 1 100 ? 17.562 1.010 -13.675 1.00 89.12 100 VAL A O 1
ATOM 775 N N . VAL A 1 101 ? 19.665 1.327 -14.402 1.00 90.00 101 VAL A N 1
ATOM 776 C CA . VAL A 1 101 ? 20.260 0.341 -13.488 1.00 90.00 101 VAL A CA 1
ATOM 777 C C . VAL A 1 101 ? 20.073 0.789 -12.041 1.00 90.00 101 VAL A C 1
ATOM 779 O O . VAL A 1 101 ? 19.484 0.057 -11.247 1.00 90.00 101 VAL A O 1
ATOM 782 N N . THR A 1 102 ? 20.458 2.028 -11.731 1.00 92.44 102 THR A N 1
ATOM 783 C CA . THR A 1 102 ? 20.278 2.642 -10.408 1.00 92.44 102 THR A CA 1
ATOM 784 C C . THR A 1 102 ? 18.807 2.659 -9.987 1.00 92.44 102 THR A C 1
ATOM 786 O O . THR A 1 102 ? 18.473 2.379 -8.834 1.00 92.44 102 THR A O 1
ATOM 789 N N . PHE A 1 103 ? 17.901 2.963 -10.920 1.00 93.00 103 PHE A N 1
ATOM 790 C CA . PHE A 1 103 ? 16.467 2.922 -10.653 1.00 93.00 103 PHE A CA 1
ATOM 791 C C . PHE A 1 103 ? 15.985 1.519 -10.270 1.00 93.00 103 PHE A C 1
ATOM 793 O O . PHE A 1 103 ? 15.304 1.368 -9.255 1.00 93.00 103 PHE A O 1
ATOM 800 N N . VAL A 1 104 ? 16.361 0.491 -11.037 1.00 94.00 104 VAL A N 1
ATOM 801 C CA . VAL A 1 104 ? 15.976 -0.896 -10.746 1.00 94.00 104 VAL A CA 1
ATOM 802 C C . VAL A 1 104 ? 16.538 -1.344 -9.400 1.00 94.00 104 VAL A C 1
ATOM 804 O O . VAL A 1 104 ? 15.828 -1.987 -8.635 1.00 94.00 104 VAL A O 1
ATOM 807 N N . GLU A 1 105 ? 17.777 -0.985 -9.065 1.00 93.75 105 GLU A N 1
ATOM 808 C CA . GLU A 1 105 ? 18.369 -1.310 -7.763 1.00 93.75 105 GLU A CA 1
ATOM 809 C C . GLU A 1 105 ? 17.625 -0.659 -6.595 1.00 93.75 105 GLU A C 1
ATOM 811 O O . GLU A 1 105 ? 17.390 -1.313 -5.579 1.00 93.75 105 GLU A O 1
ATOM 816 N N . LYS A 1 106 ? 17.207 0.601 -6.751 1.00 92.81 106 LYS A N 1
ATOM 817 C CA . LYS A 1 106 ? 16.494 1.346 -5.709 1.00 92.81 106 LYS A CA 1
ATOM 818 C C . LYS A 1 106 ? 15.038 0.902 -5.54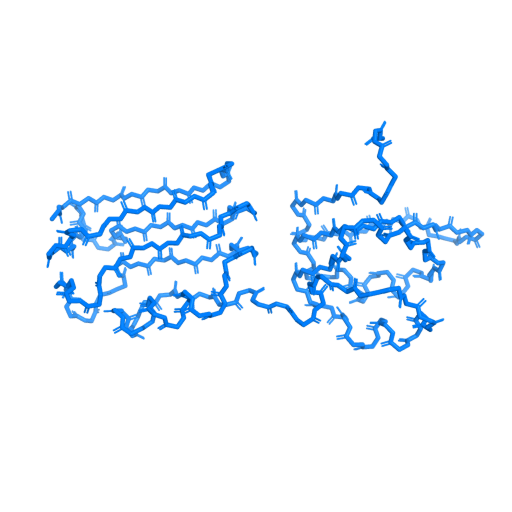7 1.00 92.81 106 LYS A C 1
ATOM 820 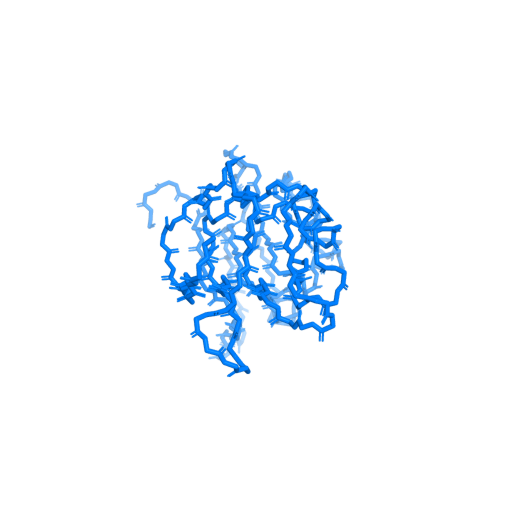O O . LYS A 1 106 ? 14.530 0.877 -4.428 1.00 92.81 106 LYS A O 1
ATOM 825 N N . CYS A 1 107 ? 14.366 0.587 -6.651 1.00 93.44 107 CYS A N 1
ATOM 826 C CA . CYS A 1 107 ? 12.922 0.356 -6.678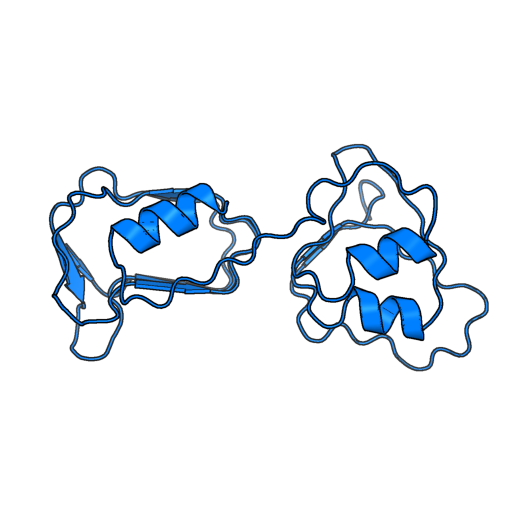 1.00 93.44 107 CYS A CA 1
ATOM 827 C C . CYS A 1 107 ? 12.516 -1.117 -6.776 1.00 93.44 107 CYS A C 1
ATOM 829 O O . CYS A 1 107 ? 11.324 -1.417 -6.739 1.00 93.44 107 CYS A O 1
ATOM 831 N N . ALA A 1 108 ? 13.472 -2.045 -6.866 1.00 94.50 108 ALA A N 1
ATOM 832 C CA . ALA A 1 108 ? 13.193 -3.475 -6.908 1.00 94.50 108 ALA A CA 1
ATOM 833 C C . ALA A 1 108 ? 12.285 -3.932 -5.763 1.00 94.50 108 ALA A C 1
ATOM 835 O O . ALA A 1 108 ? 12.597 -3.753 -4.585 1.00 94.50 108 ALA A O 1
ATOM 836 N N . GLY A 1 109 ? 11.161 -4.554 -6.124 1.00 88.69 109 GLY A N 1
ATOM 837 C CA . GLY A 1 109 ? 10.217 -5.113 -5.164 1.00 88.69 109 GLY A CA 1
ATOM 838 C C . GLY A 1 109 ? 9.479 -4.072 -4.319 1.00 88.69 109 GLY A C 1
ATOM 839 O O . GLY A 1 109 ? 8.842 -4.450 -3.337 1.00 88.69 109 GLY A O 1
ATOM 840 N N . GLN A 1 110 ? 9.550 -2.790 -4.680 1.00 89.62 110 GLN A N 1
ATOM 841 C CA . GLN A 1 110 ? 8.716 -1.764 -4.075 1.00 89.62 110 GLN A CA 1
ATOM 842 C C . GLN A 1 110 ? 7.245 -1.956 -4.487 1.00 89.62 110 GLN A C 1
ATOM 844 O O . GLN A 1 110 ? 6.973 -2.309 -5.637 1.00 89.62 110 GLN A O 1
ATOM 849 N N . PRO A 1 111 ? 6.284 -1.720 -3.577 1.00 84.88 111 PRO A N 1
ATOM 850 C CA . PRO A 1 111 ? 4.867 -1.934 -3.864 1.00 84.88 111 PRO A CA 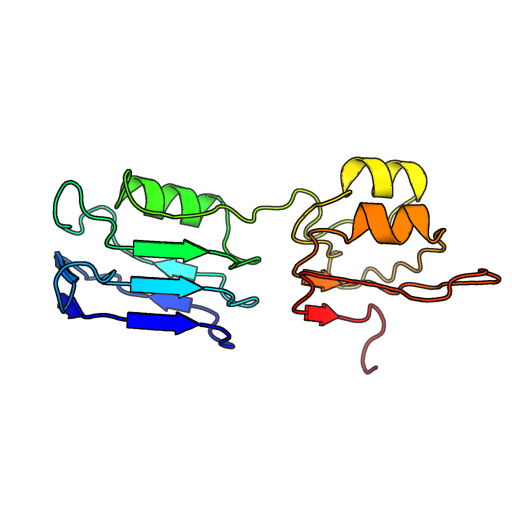1
ATOM 851 C C . PRO A 1 111 ? 4.259 -0.846 -4.760 1.00 84.88 111 PRO A C 1
ATOM 853 O O . PRO A 1 111 ? 3.223 -1.084 -5.376 1.00 84.88 111 PRO A O 1
ATOM 856 N N . ILE A 1 112 ? 4.883 0.332 -4.851 1.00 86.06 112 ILE A N 1
ATOM 857 C CA . ILE A 1 112 ? 4.374 1.477 -5.614 1.00 86.06 112 ILE A CA 1
ATOM 858 C C . ILE A 1 112 ? 5.519 2.066 -6.420 1.00 86.06 112 ILE A C 1
ATOM 860 O O . ILE A 1 112 ? 6.580 2.361 -5.874 1.00 86.06 112 ILE A O 1
ATOM 864 N N . ILE A 1 113 ? 5.307 2.226 -7.721 1.00 90.50 113 ILE A N 1
ATOM 865 C CA . ILE A 1 113 ? 6.293 2.804 -8.630 1.00 90.50 113 ILE A CA 1
ATOM 866 C C . ILE A 1 113 ? 5.584 3.830 -9.509 1.00 90.50 113 ILE A C 1
ATOM 868 O O . ILE A 1 113 ? 5.017 3.483 -10.543 1.00 90.50 113 ILE A O 1
ATOM 872 N N . THR A 1 114 ? 5.591 5.095 -9.097 1.00 87.88 114 THR A N 1
ATOM 873 C CA . THR A 1 114 ? 4.893 6.185 -9.797 1.00 87.88 114 THR A CA 1
ATOM 874 C C . THR A 1 114 ? 5.805 7.385 -10.003 1.00 87.88 114 THR A C 1
ATOM 876 O O . THR A 1 114 ? 6.784 7.557 -9.280 1.00 87.88 114 THR A O 1
ATOM 879 N N . PHE A 1 115 ? 5.485 8.227 -10.987 1.00 86.81 115 PHE A N 1
ATOM 880 C CA . PHE A 1 115 ? 6.190 9.483 -11.247 1.00 86.81 115 PHE A CA 1
ATOM 881 C C . PHE A 1 115 ? 5.319 10.686 -10.898 1.00 86.81 115 PHE A C 1
ATOM 883 O O . PHE A 1 115 ? 4.091 10.593 -10.871 1.00 86.81 115 PHE A O 1
ATOM 890 N N . LYS A 1 116 ? 5.947 11.841 -10.664 1.00 84.62 116 LYS A N 1
ATOM 891 C CA . LYS A 1 116 ? 5.227 13.112 -10.535 1.00 84.62 116 LYS A CA 1
ATOM 892 C C . LYS A 1 116 ? 4.383 13.380 -11.779 1.00 84.62 116 LYS A C 1
ATOM 894 O O . LYS A 1 116 ? 4.754 13.031 -12.901 1.00 84.62 116 LYS A O 1
ATOM 899 N N . PHE A 1 117 ? 3.258 14.057 -11.574 1.00 79.81 117 PHE A N 1
ATOM 900 C CA . PHE A 1 117 ? 2.384 14.472 -12.664 1.00 79.81 117 PHE A CA 1
ATOM 901 C C . PHE A 1 117 ? 3.163 15.244 -13.743 1.00 79.81 117 PHE A C 1
ATOM 903 O O . PHE A 1 117 ? 3.925 16.160 -13.432 1.00 79.81 117 PHE A O 1
ATOM 910 N N . GLY A 1 118 ? 2.962 14.869 -15.009 1.00 74.56 118 GLY A N 1
ATOM 911 C CA . GLY A 1 118 ? 3.636 15.473 -16.162 1.00 74.56 118 GLY A CA 1
ATOM 912 C C . GLY A 1 118 ? 5.017 14.896 -16.492 1.00 74.56 118 GLY A C 1
ATOM 913 O O . GLY A 1 118 ? 5.615 15.313 -17.480 1.00 74.56 118 GLY A O 1
ATOM 914 N N . VAL A 1 119 ? 5.529 13.937 -15.712 1.00 80.69 119 VAL A N 1
ATOM 915 C CA . VAL A 1 119 ? 6.770 13.224 -16.044 1.00 80.69 119 VAL A CA 1
ATOM 916 C C . VAL A 1 119 ? 6.450 12.035 -16.949 1.00 80.69 119 VAL A C 1
ATOM 918 O O . VAL A 1 119 ? 5.943 11.004 -16.507 1.00 80.69 119 VAL A O 1
ATOM 921 N N . GLU A 1 120 ? 6.787 12.168 -18.229 1.00 80.12 120 GLU A N 1
ATOM 922 C CA . GLU A 1 120 ? 6.747 11.066 -19.188 1.00 80.12 120 GLU A CA 1
ATOM 923 C C . GLU A 1 120 ? 8.120 10.397 -19.262 1.00 80.12 120 GLU A C 1
ATOM 925 O O . GLU A 1 120 ? 9.050 10.906 -19.887 1.00 80.12 120 GLU A O 1
ATOM 930 N N . GLN A 1 121 ? 8.253 9.238 -18.616 1.00 76.75 121 GLN A N 1
ATOM 931 C CA . GLN A 1 121 ? 9.477 8.447 -18.662 1.00 76.75 121 GLN A CA 1
ATOM 932 C C . GLN A 1 121 ? 9.239 7.158 -19.446 1.00 76.75 121 GLN A C 1
ATOM 934 O O . GLN A 1 121 ? 8.501 6.269 -19.014 1.00 76.75 121 GLN A O 1
ATOM 939 N N . GLN A 1 122 ? 9.909 7.044 -20.592 1.00 82.00 122 GLN A N 1
ATOM 940 C CA . GLN A 1 122 ? 10.059 5.772 -21.290 1.00 82.00 122 GLN A CA 1
ATOM 941 C C . GLN A 1 122 ? 11.312 5.069 -20.775 1.00 82.00 122 GLN A C 1
ATOM 943 O O . GLN A 1 122 ? 12.403 5.642 -20.779 1.00 82.00 122 GLN A O 1
ATOM 948 N N . LEU A 1 123 ? 11.150 3.826 -20.325 1.00 83.12 123 LEU A N 1
ATOM 949 C CA . LEU A 1 123 ? 12.245 2.999 -19.823 1.00 83.12 123 LEU A CA 1
ATOM 950 C C . LEU A 1 123 ? 12.419 1.775 -20.716 1.00 83.12 123 LEU A C 1
ATOM 952 O O . LEU A 1 123 ? 11.461 1.040 -20.970 1.00 83.12 123 LEU A O 1
ATOM 956 N N . VAL A 1 124 ? 13.655 1.560 -21.167 1.00 84.25 124 VAL A N 1
ATOM 957 C CA . VAL A 1 124 ? 14.071 0.355 -21.890 1.00 84.25 124 VAL A CA 1
ATOM 958 C C . VAL A 1 124 ? 14.785 -0.557 -20.900 1.00 84.25 124 VAL A C 1
ATOM 960 O O . VAL A 1 124 ? 15.802 -0.169 -20.333 1.00 84.25 124 VAL A O 1
ATOM 963 N N . MET A 1 125 ? 14.235 -1.751 -20.676 1.00 84.69 125 MET A N 1
ATOM 964 C CA . MET A 1 125 ? 14.698 -2.692 -19.649 1.00 84.69 125 MET A CA 1
ATOM 965 C C . MET A 1 125 ? 14.776 -4.126 -20.180 1.00 84.69 125 MET A C 1
ATOM 967 O O . MET A 1 125 ? 14.043 -4.504 -21.098 1.00 84.69 125 MET A O 1
ATOM 971 N N . THR A 1 126 ? 15.651 -4.933 -19.576 1.00 86.50 126 THR A N 1
ATOM 972 C CA . THR A 1 126 ? 15.712 -6.385 -19.798 1.00 86.50 126 THR A CA 1
ATOM 973 C C . THR A 1 126 ? 14.599 -7.116 -19.041 1.00 86.50 126 THR A C 1
ATOM 975 O O . THR A 1 126 ? 13.993 -6.577 -18.115 1.00 86.50 126 THR A O 1
ATOM 978 N N . GLU A 1 127 ? 14.341 -8.376 -19.398 1.00 84.38 127 GLU A N 1
ATOM 979 C CA . GLU A 1 127 ? 13.365 -9.232 -18.702 1.00 84.38 127 GLU A CA 1
ATOM 980 C C . GLU A 1 127 ? 13.665 -9.387 -17.207 1.00 84.38 127 GLU A C 1
ATOM 982 O O . GLU A 1 127 ? 12.766 -9.299 -16.369 1.00 84.38 127 GLU A O 1
ATOM 987 N N . GLU A 1 128 ? 14.941 -9.580 -16.872 1.00 85.88 128 GLU A N 1
ATOM 988 C CA . GLU A 1 128 ? 15.400 -9.709 -15.491 1.00 85.88 128 GLU A CA 1
ATOM 989 C C . GLU A 1 128 ? 15.138 -8.422 -14.704 1.00 85.88 128 GLU A C 1
ATOM 991 O O . GLU A 1 128 ? 14.598 -8.472 -13.599 1.00 85.88 128 GLU A O 1
ATOM 996 N N . GLN A 1 129 ? 15.452 -7.264 -15.295 1.00 89.44 129 GLN A N 1
ATOM 997 C CA . GLN A 1 129 ? 15.196 -5.960 -14.686 1.00 89.44 129 GLN A CA 1
ATOM 998 C C . GLN A 1 129 ? 13.703 -5.738 -14.445 1.00 89.44 129 GLN A C 1
ATOM 1000 O O . GLN A 1 129 ? 13.328 -5.334 -13.350 1.00 89.44 129 GLN A O 1
ATOM 1005 N N . ILE A 1 130 ? 12.850 -6.055 -15.424 1.00 89.56 130 ILE A N 1
ATOM 1006 C CA . ILE A 1 130 ? 11.390 -5.940 -15.296 1.00 89.56 130 ILE A CA 1
ATOM 1007 C C . ILE A 1 130 ? 10.885 -6.852 -14.173 1.00 89.56 130 ILE A C 1
ATOM 1009 O O . ILE A 1 130 ? 10.173 -6.401 -13.279 1.00 89.56 130 ILE A O 1
ATOM 1013 N N . THR A 1 131 ? 11.294 -8.120 -14.173 1.00 90.31 131 THR A N 1
ATOM 1014 C CA . THR A 1 131 ? 10.862 -9.091 -13.158 1.00 90.31 131 THR A CA 1
ATOM 1015 C C . THR A 1 131 ? 11.274 -8.640 -11.762 1.00 90.31 131 THR A C 1
ATOM 1017 O O . THR A 1 131 ? 10.447 -8.586 -10.855 1.00 90.31 131 THR A O 1
ATOM 1020 N N . LYS A 1 132 ? 12.541 -8.252 -11.590 1.00 91.88 132 LYS A N 1
ATOM 1021 C CA . LYS A 1 132 ? 13.080 -7.773 -10.314 1.00 91.88 132 LYS A CA 1
ATOM 1022 C C . LYS A 1 132 ? 12.381 -6.497 -9.843 1.00 91.88 132 LYS A C 1
ATOM 1024 O O . LYS A 1 132 ? 12.078 -6.366 -8.658 1.00 91.88 132 LYS A O 1
ATOM 1029 N N . LEU A 1 133 ? 12.115 -5.574 -10.764 1.00 92.81 133 LEU A N 1
ATOM 1030 C CA . LEU A 1 133 ? 11.471 -4.304 -10.463 1.00 92.81 133 LEU A CA 1
ATOM 1031 C C . LEU A 1 133 ? 10.036 -4.509 -9.966 1.00 92.81 133 LEU A C 1
ATOM 1033 O O . LEU A 1 133 ? 9.677 -3.995 -8.910 1.00 92.81 133 LEU A O 1
ATOM 1037 N N . PHE A 1 134 ? 9.246 -5.318 -10.673 1.00 92.44 134 PHE A N 1
ATOM 1038 C CA . PHE A 1 134 ? 7.799 -5.391 -10.464 1.00 92.44 134 PHE A CA 1
ATOM 1039 C C . PHE A 1 134 ? 7.298 -6.634 -9.716 1.00 92.44 134 PHE A C 1
ATOM 1041 O O . PHE A 1 134 ? 6.088 -6.809 -9.586 1.00 92.44 134 PHE A O 1
ATOM 1048 N N . VAL A 1 135 ? 8.181 -7.484 -9.178 1.00 91.19 135 VAL A N 1
ATOM 1049 C CA . VAL A 1 135 ? 7.790 -8.722 -8.465 1.00 91.19 135 VAL A CA 1
ATOM 1050 C C . VAL A 1 135 ? 6.785 -8.488 -7.328 1.00 91.19 135 VAL A C 1
ATOM 1052 O O . VAL A 1 135 ? 5.932 -9.335 -7.069 1.00 91.19 135 VAL A O 1
ATOM 1055 N N . ASN A 1 136 ? 6.857 -7.332 -6.665 1.00 88.25 136 ASN A N 1
ATOM 1056 C CA . ASN A 1 136 ? 5.939 -6.944 -5.594 1.00 88.25 136 ASN A CA 1
ATOM 1057 C C . ASN A 1 136 ? 5.122 -5.689 -5.919 1.00 88.25 136 ASN A C 1
ATOM 1059 O O . ASN A 1 136 ? 4.395 -5.223 -5.045 1.00 88.25 136 ASN A O 1
ATOM 1063 N N . ALA A 1 137 ? 5.246 -5.142 -7.130 1.00 88.94 137 ALA A N 1
ATOM 1064 C CA . ALA A 1 137 ? 4.554 -3.914 -7.485 1.00 88.94 137 ALA A CA 1
ATOM 1065 C C . ALA A 1 137 ? 3.042 -4.155 -7.503 1.00 88.94 137 ALA A C 1
ATOM 1067 O O . ALA A 1 137 ? 2.557 -5.090 -8.139 1.00 88.94 137 ALA A O 1
ATOM 1068 N N . VAL A 1 138 ? 2.323 -3.300 -6.786 1.00 84.19 138 VAL A N 1
ATOM 1069 C CA . VAL A 1 138 ? 0.863 -3.273 -6.677 1.00 84.19 138 VAL A CA 1
ATOM 1070 C C . VAL A 1 138 ? 0.306 -2.151 -7.544 1.00 84.19 138 VAL A C 1
ATOM 1072 O O . VAL A 1 138 ? -0.675 -2.354 -8.259 1.00 84.19 138 VAL A O 1
ATOM 1075 N N . GLU A 1 139 ? 0.973 -0.999 -7.538 1.00 84.62 139 GLU A N 1
ATOM 1076 C CA . GLU A 1 139 ? 0.624 0.160 -8.351 1.00 84.62 139 GLU A CA 1
ATOM 1077 C C . GLU A 1 139 ? 1.833 0.641 -9.151 1.00 84.62 139 GLU A C 1
ATOM 1079 O O . GLU A 1 139 ? 2.927 0.828 -8.612 1.00 84.62 139 GLU A O 1
ATOM 1084 N N . VAL A 1 140 ? 1.626 0.858 -10.448 1.00 88.44 140 VAL A N 1
ATOM 1085 C CA . VAL A 1 140 ? 2.646 1.385 -11.349 1.00 88.44 140 VAL A CA 1
ATOM 1086 C C . VAL A 1 140 ? 2.068 2.522 -12.182 1.00 88.44 140 VAL A C 1
ATOM 1088 O O . VAL A 1 140 ? 0.982 2.398 -12.738 1.00 88.44 140 VAL A O 1
ATOM 1091 N N . GLN A 1 141 ? 2.810 3.615 -12.330 1.00 88.00 141 GLN A N 1
ATOM 1092 C CA . GLN A 1 141 ? 2.550 4.636 -13.340 1.00 88.00 141 GLN A CA 1
ATOM 1093 C C . GLN A 1 141 ? 3.811 4.813 -14.176 1.00 88.00 141 GLN A C 1
ATOM 1095 O O . GLN A 1 141 ? 4.760 5.419 -13.695 1.00 88.00 141 GLN A O 1
ATOM 1100 N N . MET A 1 142 ? 3.849 4.283 -15.403 1.00 86.06 142 MET A N 1
ATOM 1101 C CA . MET A 1 142 ? 4.976 4.476 -16.326 1.00 86.06 142 MET A CA 1
ATOM 1102 C C . MET A 1 142 ? 4.664 4.023 -17.756 1.00 86.06 142 MET A C 1
ATOM 1104 O O . MET A 1 142 ? 3.738 3.242 -17.989 1.00 86.06 142 MET A O 1
ATOM 1108 N N . CYS A 1 143 ? 5.515 4.425 -18.704 1.00 83.25 143 CYS A N 1
ATOM 1109 C CA . CYS A 1 143 ? 5.574 3.807 -20.025 1.00 83.25 143 CYS A CA 1
ATOM 1110 C C . CYS A 1 143 ? 6.713 2.785 -20.089 1.00 83.25 143 CYS A C 1
ATOM 1112 O O . CYS A 1 143 ? 7.892 3.136 -20.190 1.00 83.25 143 CYS A O 1
ATOM 1114 N N . LEU A 1 144 ? 6.352 1.504 -20.064 1.00 79.44 144 LEU A N 1
ATOM 1115 C CA . LEU A 1 144 ? 7.301 0.414 -20.255 1.00 79.44 144 LEU A CA 1
ATOM 1116 C C . LEU A 1 144 ? 7.494 0.151 -21.750 1.00 79.44 144 LEU A C 1
ATOM 1118 O O . LEU A 1 144 ? 6.543 -0.201 -22.447 1.00 79.44 144 LEU A O 1
ATOM 11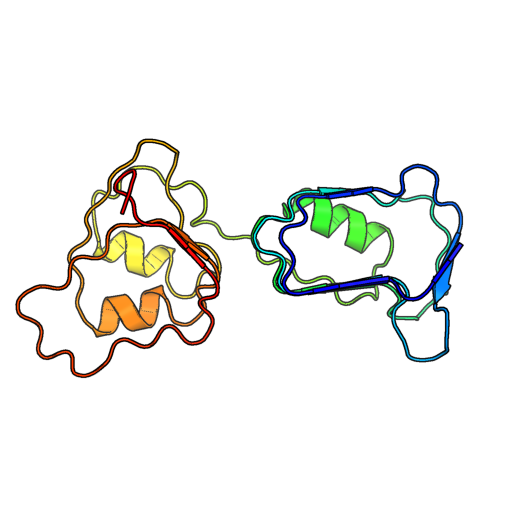22 N N . VAL A 1 145 ? 8.730 0.275 -22.236 1.00 77.50 145 VAL A N 1
ATOM 1123 C CA . VAL A 1 145 ? 9.071 -0.051 -23.624 1.00 77.50 145 VAL A CA 1
ATOM 1124 C C . VAL A 1 145 ? 10.011 -1.250 -23.640 1.00 77.50 145 VAL A C 1
ATOM 1126 O O . VAL A 1 145 ? 11.188 -1.153 -23.306 1.00 77.50 145 VAL A O 1
ATOM 1129 N N . VAL A 1 146 ? 9.503 -2.391 -24.097 1.00 72.56 146 VAL A N 1
ATOM 1130 C CA . VAL A 1 146 ? 10.310 -3.596 -24.317 1.00 72.56 146 VAL A CA 1
ATOM 1131 C C . VAL A 1 146 ? 10.711 -3.656 -25.792 1.00 72.56 146 VAL A C 1
ATOM 1133 O O . VAL A 1 146 ? 9.847 -3.684 -26.665 1.00 72.56 146 VAL A O 1
ATOM 1136 N N . ARG A 1 147 ? 12.016 -3.665 -26.099 1.00 71.38 147 ARG A N 1
ATOM 1137 C CA . ARG A 1 147 ? 12.529 -3.763 -27.481 1.00 71.38 147 ARG A CA 1
ATOM 1138 C C . ARG A 1 147 ? 13.478 -4.937 -27.645 1.00 71.38 147 ARG A C 1
ATOM 1140 O O . ARG A 1 147 ? 14.279 -5.194 -26.755 1.00 71.38 147 ARG A O 1
ATOM 1147 N N . MET A 1 148 ? 13.412 -5.580 -28.817 1.00 62.06 148 MET A N 1
ATOM 1148 C CA . MET A 1 148 ? 14.339 -6.639 -29.252 1.00 62.06 148 MET A CA 1
ATOM 1149 C C . MET A 1 148 ? 14.599 -7.701 -28.171 1.00 62.06 148 MET A C 1
ATOM 1151 O O . MET A 1 148 ? 15.724 -8.170 -28.020 1.00 62.06 148 MET A O 1
ATOM 1155 N N . SER A 1 149 ? 13.578 -8.052 -27.386 1.00 66.94 149 SER A N 1
ATOM 1156 C CA . SER A 1 149 ? 13.738 -9.008 -26.298 1.00 66.94 149 SER A CA 1
ATOM 1157 C C . SER A 1 149 ? 13.300 -10.404 -26.737 1.00 66.94 149 SER A C 1
ATOM 1159 O O . SER A 1 149 ? 12.413 -10.567 -27.574 1.00 66.94 149 SER A O 1
ATOM 1161 N N . SER A 1 150 ? 13.914 -11.423 -26.141 1.00 71.88 150 SER A N 1
ATOM 1162 C CA . SER A 1 150 ? 13.481 -12.819 -26.246 1.00 71.88 150 SER A CA 1
ATOM 1163 C C . SER A 1 150 ? 12.375 -13.170 -25.241 1.00 71.88 150 SER A C 1
ATOM 1165 O O . SER A 1 150 ? 12.157 -14.353 -24.973 1.00 71.88 150 SER A O 1
ATOM 1167 N N . ILE A 1 151 ? 11.720 -12.156 -24.656 1.00 72.25 151 ILE A N 1
ATOM 1168 C CA . ILE A 1 151 ? 10.729 -12.325 -23.591 1.00 72.25 151 ILE A CA 1
ATOM 1169 C C . ILE A 1 151 ? 9.581 -13.181 -24.103 1.00 72.25 151 ILE A C 1
ATOM 1171 O O . ILE A 1 151 ? 8.936 -12.857 -25.100 1.00 72.25 151 ILE A O 1
ATOM 1175 N N . ARG A 1 152 ? 9.304 -14.266 -23.379 1.00 77.25 152 ARG A N 1
ATOM 1176 C CA . ARG A 1 152 ? 8.146 -15.126 -23.649 1.00 77.25 152 ARG A CA 1
ATOM 1177 C C . ARG A 1 152 ? 6.927 -14.716 -22.838 1.00 77.25 152 ARG A C 1
ATOM 1179 O O . ARG A 1 152 ? 5.808 -14.888 -23.310 1.00 77.25 152 ARG A O 1
ATOM 1186 N N . GLN A 1 153 ? 7.138 -14.184 -21.634 1.00 77.88 153 GLN A N 1
ATOM 1187 C CA . GLN A 1 153 ? 6.060 -13.789 -20.740 1.00 77.88 153 GLN A CA 1
ATOM 1188 C C . GLN A 1 153 ? 6.515 -12.675 -19.795 1.00 77.88 153 GLN A C 1
ATOM 1190 O O . GLN A 1 153 ? 7.571 -12.770 -19.181 1.00 77.88 153 GLN A O 1
ATOM 1195 N N . LEU A 1 154 ? 5.688 -11.641 -19.646 1.00 79.81 154 LEU A N 1
ATOM 1196 C CA . LEU A 1 154 ? 5.811 -10.661 -18.570 1.00 79.81 154 LEU A CA 1
ATOM 1197 C C . LEU A 1 154 ? 4.791 -11.007 -17.490 1.00 79.81 154 LEU A C 1
AT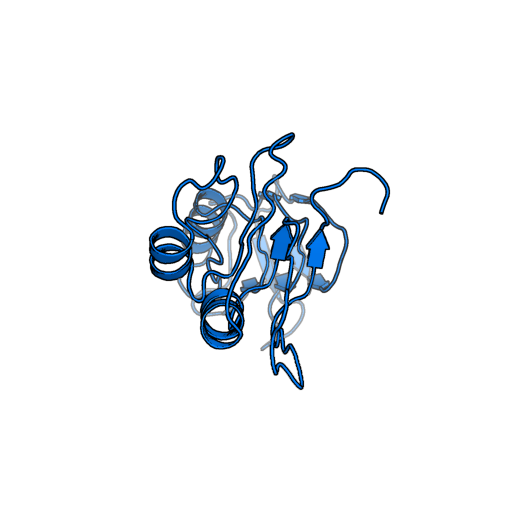OM 1199 O O . LEU A 1 154 ? 3.606 -11.160 -17.788 1.00 79.81 154 LEU A O 1
ATOM 1203 N N . VAL A 1 155 ? 5.250 -11.155 -16.249 1.00 83.31 155 VAL A N 1
ATOM 1204 C CA . VAL A 1 155 ? 4.394 -11.493 -15.108 1.00 83.31 155 VAL A CA 1
ATOM 1205 C C . VAL A 1 155 ? 4.522 -10.412 -14.050 1.00 83.31 155 VAL A C 1
ATOM 1207 O O . VAL A 1 155 ? 5.614 -10.143 -13.557 1.00 83.31 155 VAL A O 1
ATOM 1210 N N . PHE A 1 156 ? 3.385 -9.833 -13.677 1.00 89.19 156 PHE A N 1
ATOM 1211 C CA . PHE A 1 156 ? 3.274 -8.834 -12.621 1.00 89.19 156 PHE A CA 1
ATOM 1212 C C . PHE A 1 156 ? 2.346 -9.384 -11.532 1.00 89.19 156 PHE A C 1
ATOM 1214 O O . PHE A 1 156 ? 1.147 -9.114 -11.539 1.00 89.19 156 PHE A O 1
ATOM 1221 N N . PRO A 1 157 ? 2.855 -10.245 -10.636 1.00 86.56 157 PRO A N 1
ATOM 1222 C CA . PRO A 1 157 ? 2.014 -11.163 -9.866 1.00 86.56 157 PRO A CA 1
ATOM 1223 C C . PRO A 1 157 ? 1.131 -10.471 -8.823 1.00 86.56 157 PRO A C 1
ATOM 1225 O O . PRO A 1 157 ? 0.146 -11.056 -8.380 1.00 86.56 157 PRO A O 1
ATOM 1228 N N . LYS A 1 158 ? 1.486 -9.249 -8.416 1.00 85.44 158 LYS A N 1
ATOM 1229 C CA . LYS A 1 158 ? 0.748 -8.456 -7.423 1.00 85.44 158 LYS A CA 1
ATOM 1230 C C . LYS A 1 158 ? 0.157 -7.171 -7.996 1.00 85.44 158 LYS A C 1
ATOM 1232 O O . LYS A 1 158 ? -0.434 -6.404 -7.244 1.00 85.44 158 LYS A O 1
ATOM 1237 N N . LEU A 1 159 ? 0.326 -6.936 -9.297 1.00 86.06 159 LEU A N 1
ATOM 1238 C CA . LEU A 1 159 ? -0.059 -5.685 -9.930 1.00 86.06 159 LEU A CA 1
ATOM 1239 C C . LEU A 1 159 ? -1.576 -5.590 -10.008 1.00 86.06 159 LEU A C 1
ATOM 1241 O O . LEU A 1 159 ? -2.237 -6.421 -10.627 1.00 86.06 159 LEU A O 1
ATOM 1245 N N . MET A 1 160 ? -2.101 -4.542 -9.392 1.00 80.56 160 MET A N 1
ATOM 1246 C CA . MET A 1 160 ? -3.526 -4.241 -9.356 1.00 80.56 160 MET A CA 1
ATOM 1247 C C . MET A 1 160 ? -3.865 -3.077 -10.280 1.00 80.56 160 MET A C 1
ATOM 1249 O O . MET A 1 160 ? -4.942 -3.058 -10.872 1.00 80.56 160 MET A O 1
ATOM 1253 N N . GLN A 1 161 ? -2.947 -2.119 -10.421 1.00 82.06 161 GLN A N 1
ATOM 1254 C CA . GLN A 1 161 ? -3.152 -0.935 -11.242 1.00 82.06 161 GLN A CA 1
ATOM 1255 C C . GLN A 1 161 ? -1.881 -0.569 -12.003 1.00 82.06 161 GLN A C 1
ATOM 1257 O O . GLN A 1 161 ? -0.813 -0.403 -11.414 1.00 82.06 161 GLN A O 1
ATOM 1262 N N . TRP A 1 162 ? -2.026 -0.388 -13.315 1.00 86.69 162 TRP A N 1
ATOM 1263 C CA . TRP A 1 162 ? -1.003 0.201 -14.167 1.00 86.69 162 TRP A CA 1
ATOM 1264 C C . TRP A 1 162 ? -1.581 1.401 -14.907 1.00 86.69 162 TRP A C 1
ATOM 1266 O O . TRP A 1 162 ? -2.516 1.260 -15.693 1.00 86.69 162 TRP A O 1
ATOM 1276 N N . THR A 1 163 ? -0.999 2.571 -14.685 1.00 85.69 163 THR A N 1
ATOM 1277 C CA . THR A 1 163 ? -1.349 3.813 -15.370 1.00 85.69 163 THR A CA 1
ATOM 1278 C C . THR A 1 163 ? -0.273 4.125 -16.413 1.00 85.69 163 THR A C 1
ATOM 1280 O O . THR A 1 163 ? 0.918 4.174 -16.101 1.00 85.69 163 THR A O 1
ATOM 1283 N N . SER A 1 164 ? -0.670 4.318 -17.671 1.00 80.69 164 SER A N 1
ATOM 1284 C CA . SER A 1 164 ? 0.253 4.746 -18.732 1.00 80.69 164 SER A CA 1
ATOM 1285 C C . SER A 1 164 ? 0.793 6.153 -18.450 1.00 80.69 164 SER A C 1
ATOM 1287 O O . SER A 1 164 ? 0.118 6.967 -17.821 1.00 80.69 164 SER A O 1
ATOM 1289 N N . CYS A 1 165 ? 2.005 6.458 -18.922 1.00 75.75 165 CYS A N 1
ATOM 1290 C CA . CYS A 1 165 ? 2.542 7.819 -18.837 1.00 75.75 165 CYS A CA 1
ATOM 1291 C C . CYS A 1 165 ? 1.954 8.762 -19.903 1.00 75.75 165 CYS A C 1
ATOM 1293 O O . CYS A 1 165 ? 2.000 9.971 -19.716 1.00 75.75 165 CYS A O 1
ATOM 1295 N N . ALA A 1 166 ? 1.375 8.228 -20.985 1.00 67.81 166 ALA A N 1
ATOM 1296 C CA . ALA A 1 166 ? 0.762 9.031 -22.038 1.00 67.81 166 ALA A CA 1
ATOM 1297 C C . ALA A 1 166 ? -0.714 9.347 -21.708 1.00 67.81 166 ALA A C 1
ATOM 1299 O O . ALA A 1 166 ? -1.482 8.423 -21.409 1.00 67.81 166 ALA A O 1
ATOM 1300 N N . PRO A 1 167 ? -1.154 10.617 -21.783 1.00 56.72 167 PRO A N 1
ATOM 1301 C CA . PRO A 1 167 ? -2.552 10.966 -21.558 1.00 56.72 167 PRO A CA 1
ATOM 1302 C C . PRO A 1 167 ? -3.460 10.382 -22.657 1.00 56.72 167 PRO A C 1
ATOM 1304 O O . PRO A 1 167 ? -3.286 10.677 -23.837 1.00 56.72 167 PRO A O 1
ATOM 1307 N N . GLY A 1 168 ? -4.463 9.589 -22.258 1.00 52.47 168 GLY A N 1
ATOM 1308 C CA . GLY A 1 168 ? -5.537 9.109 -23.143 1.00 52.47 168 GLY A CA 1
ATOM 1309 C C . GLY A 1 168 ? -5.274 7.791 -23.884 1.00 52.47 168 GLY A C 1
ATOM 1310 O O . GLY A 1 168 ? -5.824 7.601 -24.968 1.00 52.47 168 GLY A O 1
ATOM 1311 N N . SER A 1 169 ? -4.462 6.896 -23.309 1.00 40.84 169 SER A N 1
ATOM 1312 C CA . SER A 1 169 ? -4.276 5.509 -23.782 1.00 40.84 169 SER A CA 1
ATOM 1313 C C . SER A 1 169 ? -4.942 4.499 -22.861 1.00 40.84 169 SER A C 1
ATOM 1315 O O . SER A 1 169 ? -4.852 4.711 -21.630 1.00 40.84 169 SER A O 1
#

Sequence (169 aa):
MQACILITNSMYTSLRCPYLQKLVPCQPGRPAIEIINNPYLTIVEIPTTVVIPVNENVIIIDRNAQLSSMIVQQLQQVCPMCQIENNFSICSELEAIGDVVTFVEKCAGQPIITFKFGVEQQLVMTEEQITKLFVNAVEVQMCLVVRMSSIRQLVFPKLMQWTSCAPGS